Protein AF-A0A9Q0MTV3-F1 (afdb_monomer)

Foldseek 3Di:
DDFDAKAKDKDWDPPDDPVDDDFFAKTKMFIDIDGPPDFPDKWKDFPNHTDDDDVVQQWHDDRGMTMRRGDDPVSDGDMDMWTADPNGIYD

Radius of gyration: 14.03 Å; Cα contacts (8 Å, |Δi|>4): 191; chains: 1; bounding box: 37×25×36 Å

Solvent-accessible surface area (backbone atoms only — not comparable to full-atom values): 5287 Å² total; per-residue (Å²): 135,82,75,45,49,27,47,51,46,81,41,68,42,91,88,64,52,88,94,72,73,52,75,61,40,68,47,44,38,38,44,50,76,51,51,33,57,71,59,82,44,62,47,42,27,49,74,87,40,80,61,68,77,33,67,93,77,28,32,44,70,57,85,46,35,42,36,36,55,50,34,47,81,83,67,62,79,53,74,51,54,34,36,29,30,91,75,35,70,16,97

Secondary structure (DSSP, 8-state):
---EEEEEEEEE-TT--GGG--TT--EEEEEEEEEES--SEEEEEETTEEE--BGGGTEEE-SSEEEESS--GGG-S-EEEEEEETTEEE-

Nearest PDB structures (foldseek):
  9cym-assembly1_L  TM=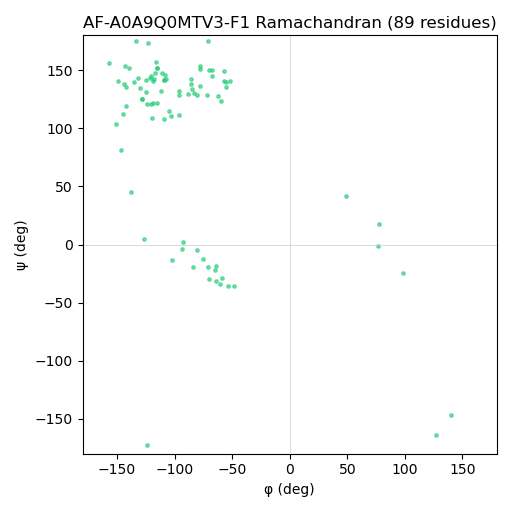8.239E-01  e=3.676E-04  Mus musculus
  8dgg-assembly1_B  TM=8.255E-01  e=5.105E-04  Mus musculus
  9cyl-assembly1_L  TM=8.204E-01  e=4.576E-04  Mus musculus
  7tze-assembly1_A  TM=8.170E-01  e=5.695E-04  Mus musculus
  7tze-assembly1_C  TM=7.884E-01  e=1.040E-03  Mus musculus

pLDDT: mean 95.17, std 3.63, range [73.5, 97.94]

Structure (mmCIF, N/CA/C/O backbone):
data_AF-A0A9Q0MTV3-F1
#
_entry.id   AF-A0A9Q0MTV3-F1
#
loop_
_atom_site.group_PDB
_atom_site.id
_atom_site.type_symbol
_atom_site.label_atom_id
_atom_site.label_alt_id
_atom_site.label_comp_id
_atom_site.label_asym_id
_atom_site.label_entity_id
_atom_site.label_seq_id
_atom_site.pdbx_PDB_ins_code
_atom_site.Cartn_x
_atom_site.Cartn_y
_atom_site.Cartn_z
_atom_site.occupancy
_atom_site.B_iso_or_equiv
_atom_site.auth_seq_id
_atom_site.auth_comp_id
_atom_site.auth_asym_id
_atom_site.auth_atom_id
_atom_site.pdbx_PDB_model_num
ATOM 1 N N . MET A 1 1 ? 22.727 -9.488 -16.487 1.00 73.50 1 MET A N 1
ATOM 2 C CA . MET A 1 1 ? 21.732 -9.193 -15.433 1.00 73.50 1 MET A CA 1
ATOM 3 C C . MET A 1 1 ? 20.366 -9.512 -16.005 1.00 73.50 1 MET A C 1
ATOM 5 O O . MET A 1 1 ? 20.073 -9.008 -17.080 1.00 73.50 1 MET A O 1
ATOM 9 N N . SER A 1 2 ? 19.588 -10.382 -15.363 1.00 88.75 2 SER A N 1
ATOM 10 C CA . SER A 1 2 ? 18.262 -10.766 -15.867 1.00 88.75 2 SER A CA 1
ATOM 11 C C . SER A 1 2 ? 17.236 -9.699 -15.507 1.00 88.75 2 SER A C 1
ATOM 13 O O . SER A 1 2 ? 17.166 -9.306 -14.343 1.00 88.75 2 SER A O 1
ATOM 15 N N . VAL A 1 3 ? 16.469 -9.233 -16.489 1.00 96.69 3 VAL A N 1
ATOM 16 C CA . VAL A 1 3 ? 15.301 -8.364 -16.287 1.00 96.69 3 VAL A CA 1
ATOM 17 C C . VAL A 1 3 ? 14.068 -9.223 -16.014 1.00 96.69 3 VAL A C 1
ATOM 19 O O . VAL A 1 3 ? 13.951 -10.321 -16.558 1.00 96.69 3 VAL A O 1
ATOM 22 N N . TYR A 1 4 ? 13.198 -8.771 -15.116 1.00 96.88 4 TYR A N 1
ATOM 23 C CA . TYR A 1 4 ? 11.994 -9.493 -14.720 1.00 96.88 4 TYR A CA 1
ATOM 24 C C . TYR A 1 4 ? 10.934 -8.550 -14.138 1.00 96.88 4 TYR A C 1
ATOM 26 O O . TYR A 1 4 ? 11.238 -7.471 -13.620 1.00 96.88 4 TYR A O 1
ATOM 34 N N . LEU A 1 5 ? 9.676 -8.989 -14.218 1.00 97.62 5 LEU A N 1
ATOM 35 C CA . LEU A 1 5 ? 8.527 -8.335 -13.590 1.00 97.62 5 LEU A CA 1
ATOM 36 C C . LEU A 1 5 ? 8.734 -8.200 -12.076 1.00 97.62 5 LEU A C 1
ATOM 38 O O . LEU A 1 5 ? 9.355 -9.077 -11.477 1.00 97.62 5 LEU A O 1
ATOM 42 N N . PRO A 1 6 ? 8.186 -7.168 -11.420 1.00 97.94 6 PRO A N 1
ATOM 43 C CA . PRO A 1 6 ? 8.211 -7.099 -9.968 1.00 97.94 6 PRO A CA 1
ATOM 44 C C . PRO A 1 6 ? 7.556 -8.343 -9.353 1.00 97.94 6 PRO A C 1
ATOM 46 O O . PRO A 1 6 ? 6.546 -8.834 -9.844 1.00 97.94 6 PRO A O 1
ATOM 49 N N . ILE A 1 7 ? 8.129 -8.848 -8.270 1.00 97.19 7 ILE A N 1
ATOM 50 C CA . ILE A 1 7 ? 7.540 -9.879 -7.416 1.00 97.19 7 ILE A CA 1
ATOM 51 C C . ILE A 1 7 ? 7.305 -9.211 -6.074 1.00 97.19 7 ILE A C 1
ATOM 53 O O . ILE A 1 7 ? 8.256 -8.690 -5.481 1.00 97.19 7 ILE A O 1
ATOM 57 N N . VAL A 1 8 ? 6.057 -9.208 -5.623 1.00 97.00 8 VAL A N 1
ATOM 58 C CA . VAL A 1 8 ? 5.650 -8.514 -4.405 1.00 97.00 8 VAL A CA 1
ATOM 59 C C . VAL A 1 8 ? 5.175 -9.493 -3.339 1.00 97.00 8 VAL A C 1
ATOM 61 O O . VAL A 1 8 ? 4.715 -10.590 -3.651 1.00 97.00 8 VAL A O 1
ATOM 64 N N . ALA A 1 9 ? 5.323 -9.119 -2.073 1.00 96.69 9 ALA A N 1
ATOM 65 C CA . ALA A 1 9 ? 4.762 -9.868 -0.958 1.00 96.69 9 ALA A CA 1
ATOM 66 C C . ALA A 1 9 ? 4.246 -8.906 0.112 1.00 96.69 9 ALA A C 1
ATOM 68 O O . ALA A 1 9 ? 5.015 -8.136 0.688 1.00 96.69 9 ALA A O 1
ATOM 69 N N . LEU A 1 10 ? 2.945 -8.976 0.384 1.00 96.00 10 LEU A N 1
ATOM 70 C CA . LEU A 1 10 ? 2.299 -8.182 1.418 1.00 96.00 10 LEU A CA 1
ATOM 71 C C . LEU A 1 10 ? 2.561 -8.772 2.808 1.00 96.00 10 LEU A C 1
ATOM 73 O O . LEU A 1 10 ? 2.432 -9.978 3.025 1.00 96.00 10 LEU A O 1
ATOM 77 N N . LYS A 1 11 ? 2.874 -7.904 3.768 1.00 95.31 11 LYS A N 1
ATOM 78 C CA . LYS A 1 11 ? 3.067 -8.239 5.176 1.00 95.31 11 LYS A CA 1
ATOM 79 C C . LYS A 1 11 ? 2.355 -7.228 6.060 1.00 95.31 11 LYS A C 1
ATOM 81 O O . LYS A 1 11 ? 2.398 -6.028 5.810 1.00 95.31 11 LYS A O 1
ATOM 86 N N . MET A 1 12 ? 1.728 -7.711 7.125 1.00 94.31 12 MET A N 1
ATOM 87 C CA . MET A 1 12 ? 1.302 -6.843 8.222 1.00 94.31 12 MET A CA 1
ATOM 88 C C . MET A 1 12 ? 2.494 -6.496 9.111 1.00 94.31 12 MET A C 1
ATOM 90 O O . MET A 1 12 ? 3.452 -7.266 9.210 1.00 94.31 12 MET A O 1
ATOM 94 N N . GLY A 1 13 ? 2.414 -5.345 9.778 1.00 90.19 13 GLY A N 1
ATOM 95 C CA . GLY A 1 13 ? 3.412 -4.918 10.752 1.00 90.19 13 GLY A CA 1
ATOM 96 C C . GLY A 1 13 ? 3.686 -5.999 11.811 1.00 90.19 13 GLY A C 1
ATOM 97 O O . GLY A 1 13 ? 2.749 -6.642 12.285 1.00 90.19 13 GLY A O 1
ATOM 98 N N . PRO A 1 14 ? 4.950 -6.190 12.228 1.00 87.56 14 PRO A N 1
ATOM 99 C CA . PRO A 1 14 ? 5.370 -7.331 13.050 1.00 87.56 14 PRO A CA 1
ATOM 100 C C . PRO A 1 14 ? 4.737 -7.365 14.446 1.00 87.56 14 PRO A C 1
ATOM 102 O O . PRO A 1 14 ? 4.747 -8.401 15.104 1.00 87.56 14 PRO A O 1
ATOM 105 N N . THR A 1 15 ? 4.206 -6.237 14.917 1.00 88.12 15 THR A N 1
ATOM 106 C CA . THR A 1 15 ? 3.546 -6.111 16.221 1.00 88.12 15 THR A CA 1
ATOM 107 C C . THR A 1 15 ? 2.032 -6.304 16.152 1.00 88.12 15 THR A C 1
ATOM 109 O O . THR A 1 15 ? 1.377 -6.265 17.191 1.00 88.12 15 THR A O 1
ATOM 112 N N . LEU A 1 16 ? 1.456 -6.473 14.958 1.00 90.75 16 LEU A N 1
ATOM 113 C CA . LEU A 1 16 ? 0.019 -6.665 14.784 1.00 90.75 16 LEU A CA 1
ATOM 114 C C . LEU A 1 16 ? -0.346 -8.136 14.961 1.00 90.75 16 LEU A C 1
ATOM 116 O O . LEU A 1 16 ? 0.283 -9.023 14.389 1.00 90.75 16 LEU A O 1
ATOM 120 N N . ASN A 1 17 ? -1.405 -8.382 15.729 1.00 91.56 17 ASN A N 1
ATOM 121 C CA . ASN A 1 17 ? -2.057 -9.681 15.790 1.00 91.56 17 ASN A CA 1
ATOM 122 C C . ASN A 1 17 ? -3.354 -9.608 14.969 1.00 91.56 17 ASN A C 1
ATOM 124 O O . ASN A 1 17 ? -4.284 -8.942 15.426 1.00 91.56 17 ASN A O 1
ATOM 128 N N . PRO A 1 18 ? -3.449 -10.286 13.811 1.00 86.69 18 PRO A N 1
ATOM 129 C CA . PRO A 1 18 ? -4.619 -10.213 12.928 1.00 86.69 18 PRO A CA 1
ATOM 130 C C . PRO A 1 18 ? -5.927 -10.637 13.605 1.00 86.69 18 PRO A C 1
ATOM 132 O O . PRO A 1 18 ? -6.985 -10.104 13.289 1.00 86.69 18 PRO A O 1
ATOM 135 N N . GLU A 1 19 ? -5.844 -11.529 14.594 1.00 88.38 19 GLU A N 1
ATOM 136 C CA . GLU A 1 19 ? -6.994 -12.029 15.358 1.00 88.38 19 GLU A CA 1
ATOM 137 C C . GLU A 1 19 ? -7.445 -11.073 16.476 1.00 88.38 19 GLU A C 1
ATOM 139 O O . GLU A 1 19 ? -8.429 -11.328 17.169 1.00 88.38 19 GLU A O 1
ATOM 144 N N . ASN A 1 20 ? -6.715 -9.978 16.705 1.00 93.00 20 ASN A N 1
ATOM 145 C CA . ASN A 1 20 ? -6.995 -9.015 17.769 1.00 93.00 20 ASN A CA 1
ATOM 146 C C . ASN A 1 20 ? -6.819 -7.568 17.286 1.00 93.00 20 ASN A C 1
ATOM 148 O O . ASN A 1 20 ? -6.206 -6.751 17.971 1.00 93.00 20 ASN A O 1
ATOM 152 N N . ILE A 1 21 ? -7.361 -7.267 16.106 1.00 94.38 21 ILE A N 1
ATOM 153 C CA . ILE A 1 21 ? -7.513 -5.900 15.597 1.00 94.38 21 ILE A CA 1
ATOM 154 C C . ILE A 1 21 ? -8.930 -5.423 15.922 1.00 94.38 21 ILE A C 1
ATOM 156 O O . ILE A 1 21 ? -9.909 -6.111 15.623 1.00 94.38 21 ILE A O 1
ATOM 160 N N . LYS A 1 22 ? -9.053 -4.248 16.536 1.00 95.81 22 LYS A N 1
ATOM 161 C CA . LYS A 1 22 ? -10.329 -3.643 16.933 1.00 95.81 22 LYS A CA 1
ATOM 162 C C . LYS A 1 22 ? -10.572 -2.342 16.180 1.00 95.81 22 LYS A C 1
ATOM 164 O O . LYS A 1 22 ? -9.647 -1.690 15.705 1.00 95.81 22 LYS A O 1
ATOM 169 N N . GLU A 1 23 ? -11.841 -1.949 16.084 1.00 96.44 23 GLU A N 1
ATOM 170 C CA . GLU A 1 23 ? -12.188 -0.618 15.582 1.00 96.44 23 GLU A CA 1
ATOM 171 C C . GLU A 1 23 ? -11.470 0.453 16.411 1.00 96.44 23 GLU A C 1
ATOM 173 O O . GLU A 1 23 ? -11.432 0.374 17.639 1.00 96.44 23 GLU A O 1
ATOM 178 N N . GLY A 1 24 ? -10.902 1.447 15.735 1.00 96.69 24 GLY A N 1
ATOM 179 C CA . GLY A 1 24 ? -10.063 2.462 16.362 1.00 96.69 24 GLY A CA 1
ATOM 180 C C . GLY A 1 24 ? -8.562 2.204 16.225 1.00 96.69 24 GLY A C 1
ATOM 181 O O . GLY A 1 24 ? -7.805 3.175 16.244 1.00 96.69 24 GLY A O 1
ATOM 182 N N . ASP A 1 25 ? -8.137 0.949 16.043 1.00 96.38 25 ASP A N 1
ATOM 183 C CA . ASP A 1 25 ? -6.719 0.581 16.011 1.00 96.38 25 ASP A CA 1
ATOM 184 C C . ASP A 1 25 ? -6.008 1.093 14.753 1.00 96.38 25 ASP A C 1
ATOM 186 O O . ASP A 1 25 ? -6.586 1.201 13.667 1.00 96.38 25 ASP A O 1
ATOM 190 N N . GLY A 1 26 ? -4.711 1.359 14.901 1.00 96.00 26 GLY A N 1
ATOM 191 C CA . GLY A 1 26 ? -3.819 1.606 13.777 1.00 96.00 26 GLY A CA 1
ATOM 192 C C . GLY A 1 26 ? -3.329 0.294 13.168 1.00 96.00 26 GLY A C 1
ATOM 193 O O . GLY A 1 26 ? -2.813 -0.569 13.877 1.00 96.00 26 GLY A O 1
ATOM 194 N N . VAL A 1 27 ? -3.434 0.162 11.849 1.00 96.94 27 VAL A N 1
ATOM 195 C CA . VAL A 1 27 ? -2.924 -0.980 11.084 1.00 96.94 27 VAL A CA 1
ATOM 196 C C . VAL A 1 27 ? -1.878 -0.491 10.090 1.00 96.94 27 VAL A C 1
ATOM 198 O O . VAL A 1 27 ? -2.016 0.566 9.478 1.00 96.94 27 VAL A O 1
ATOM 201 N N . TYR A 1 28 ? -0.814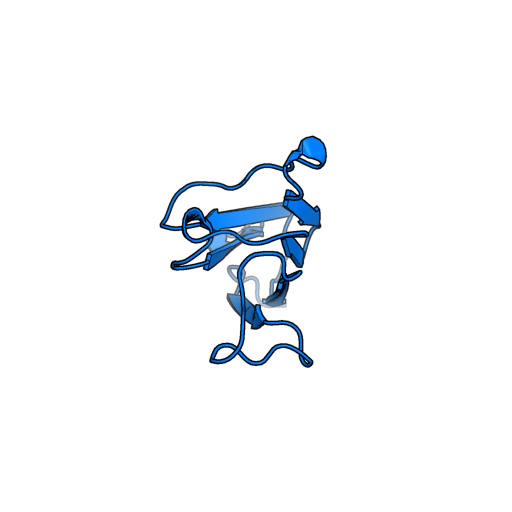 -1.268 9.931 1.00 96.12 28 TYR A N 1
ATOM 202 C CA . TYR A 1 28 ? 0.288 -0.990 9.023 1.00 96.12 28 TYR A CA 1
ATOM 203 C C . TYR A 1 28 ? 0.574 -2.220 8.174 1.00 96.12 28 TYR A C 1
ATOM 205 O O . TYR A 1 28 ? 0.677 -3.334 8.697 1.00 96.12 28 TYR A O 1
ATOM 213 N N . PHE A 1 29 ? 0.755 -1.985 6.882 1.00 97.25 29 PHE A N 1
ATOM 214 C CA . PHE A 1 29 ? 1.187 -2.966 5.909 1.00 97.25 29 PHE A CA 1
ATOM 215 C C . PHE A 1 29 ? 2.489 -2.525 5.249 1.00 97.25 29 PHE A C 1
ATOM 217 O O . PHE A 1 29 ? 2.691 -1.345 4.958 1.00 97.25 29 PHE A O 1
ATOM 224 N N . GLU A 1 30 ? 3.330 -3.503 4.951 1.00 96.62 30 GLU A N 1
ATOM 225 C CA . GLU A 1 30 ? 4.538 -3.372 4.152 1.00 96.62 30 GLU A CA 1
ATOM 226 C C . GLU A 1 30 ? 4.445 -4.313 2.956 1.00 96.62 30 GLU A C 1
ATOM 228 O O . GLU A 1 30 ? 3.905 -5.415 3.053 1.00 96.62 30 GLU A O 1
ATOM 233 N N . CYS A 1 31 ? 4.949 -3.871 1.816 1.00 96.75 31 CYS A N 1
ATOM 234 C CA . CYS A 1 31 ? 5.013 -4.674 0.616 1.00 96.75 31 CYS A CA 1
ATOM 235 C C . CYS A 1 31 ? 6.470 -4.833 0.197 1.00 96.75 31 CYS A C 1
ATOM 237 O O . CYS A 1 31 ? 7.102 -3.885 -0.273 1.00 96.75 31 CYS A O 1
ATOM 239 N N . ASP A 1 32 ? 6.992 -6.045 0.362 1.00 96.00 32 ASP A N 1
ATOM 240 C CA . ASP A 1 32 ? 8.336 -6.395 -0.078 1.00 96.00 32 ASP A CA 1
ATOM 241 C C . ASP A 1 32 ? 8.356 -6.478 -1.600 1.00 96.00 32 ASP A C 1
ATOM 243 O O . ASP A 1 32 ? 7.561 -7.214 -2.180 1.00 96.00 32 ASP A O 1
ATOM 247 N N . ILE A 1 33 ? 9.296 -5.794 -2.256 1.00 96.19 33 ILE A N 1
ATOM 248 C CA . ILE A 1 33 ? 9.389 -5.777 -3.720 1.00 96.19 33 ILE A CA 1
ATOM 249 C C . ILE A 1 33 ? 10.746 -6.313 -4.172 1.00 96.19 33 ILE A C 1
ATOM 251 O O . ILE A 1 33 ? 11.797 -5.735 -3.891 1.00 96.19 33 ILE A O 1
ATOM 255 N N . LYS A 1 34 ? 10.734 -7.386 -4.966 1.00 96.56 34 LYS A N 1
ATOM 256 C CA . LYS A 1 34 ? 11.890 -7.836 -5.752 1.00 96.56 34 LYS A CA 1
ATOM 257 C C . LYS A 1 34 ? 11.655 -7.476 -7.207 1.00 96.56 34 LYS A C 1
ATOM 259 O O . LYS A 1 34 ? 10.757 -8.018 -7.834 1.00 96.56 34 LYS A O 1
ATOM 264 N N . SER A 1 35 ? 12.471 -6.591 -7.766 1.00 96.94 35 SER A N 1
ATOM 265 C CA . SER A 1 35 ? 12.265 -6.093 -9.129 1.00 96.94 35 SER A CA 1
ATOM 266 C C . SER A 1 35 ? 13.587 -5.740 -9.793 1.00 96.94 35 SER A C 1
ATOM 268 O O . SER A 1 35 ? 14.463 -5.155 -9.155 1.00 96.94 35 SER A O 1
ATOM 270 N N . ASN A 1 36 ? 13.708 -6.045 -11.084 1.00 96.94 36 ASN A N 1
ATOM 271 C CA . ASN A 1 36 ? 14.784 -5.534 -11.922 1.00 96.94 36 ASN A CA 1
ATOM 272 C C . ASN A 1 36 ? 14.261 -5.278 -13.346 1.00 96.94 36 ASN A C 1
ATOM 274 O O . ASN A 1 36 ? 13.968 -6.255 -14.033 1.00 96.94 36 ASN A O 1
ATOM 278 N N . PRO A 1 37 ? 14.176 -4.021 -13.822 1.00 96.69 37 PRO A N 1
ATOM 279 C CA . PRO A 1 37 ? 14.662 -2.774 -13.203 1.00 96.69 37 PRO A CA 1
ATOM 280 C C . PRO A 1 37 ? 13.873 -2.306 -11.969 1.00 96.69 37 PRO A C 1
ATOM 282 O O . PRO A 1 37 ? 12.867 -2.917 -11.603 1.00 96.69 37 PRO A O 1
ATOM 285 N N . LYS A 1 38 ? 14.324 -1.228 -11.307 1.00 95.56 38 LYS A N 1
ATOM 286 C CA . LYS A 1 38 ? 13.594 -0.630 -10.171 1.00 95.56 38 LYS A CA 1
ATOM 287 C C . LYS A 1 38 ? 12.157 -0.270 -10.586 1.00 95.56 38 LYS A C 1
ATOM 289 O O . LYS A 1 38 ? 11.967 0.226 -11.699 1.00 95.56 38 LYS A O 1
ATOM 294 N N . PRO A 1 39 ? 11.159 -0.505 -9.720 1.00 96.56 39 PRO A N 1
ATOM 295 C CA . PRO A 1 39 ? 9.790 -0.118 -10.015 1.00 96.56 39 PRO A CA 1
ATOM 296 C C . PRO A 1 39 ? 9.671 1.411 -10.045 1.00 96.56 39 PRO A C 1
ATOM 298 O O . PRO A 1 39 ? 10.338 2.104 -9.279 1.00 96.56 39 PRO A O 1
ATOM 301 N N . TYR A 1 40 ? 8.824 1.931 -10.932 1.00 95.69 40 TYR A N 1
ATOM 302 C CA . TYR A 1 40 ? 8.519 3.362 -11.040 1.00 95.69 40 TYR A CA 1
ATOM 303 C C . TYR A 1 40 ? 7.169 3.731 -10.411 1.00 95.69 40 TYR A C 1
ATOM 305 O O . TYR A 1 40 ? 6.880 4.914 -10.245 1.00 95.69 40 TYR A O 1
ATOM 313 N N . LYS A 1 41 ? 6.317 2.744 -10.104 1.00 94.00 41 LYS A N 1
ATOM 314 C CA . LYS A 1 41 ? 5.004 2.964 -9.487 1.00 94.00 41 LYS A CA 1
ATOM 315 C C . LYS A 1 41 ? 4.666 1.844 -8.508 1.00 94.00 41 LYS A C 1
ATOM 317 O O . LYS A 1 41 ? 4.847 0.671 -8.838 1.00 94.00 41 LYS A O 1
ATOM 322 N N . MET A 1 42 ? 4.107 2.235 -7.365 1.00 95.88 42 MET A N 1
ATOM 323 C CA . MET A 1 42 ? 3.382 1.364 -6.444 1.00 95.88 42 MET A CA 1
ATOM 324 C C . MET A 1 42 ? 1.895 1.719 -6.453 1.00 95.88 42 MET A C 1
ATOM 326 O O . MET A 1 42 ? 1.516 2.874 -6.660 1.00 95.88 42 MET A O 1
ATOM 330 N N . THR A 1 43 ? 1.026 0.736 -6.258 1.00 96.50 43 THR A N 1
ATOM 331 C CA . THR A 1 43 ? -0.417 0.942 -6.117 1.00 96.50 43 THR A CA 1
ATOM 332 C C . THR A 1 43 ? -0.969 -0.013 -5.071 1.00 96.50 43 THR A C 1
ATOM 334 O O . THR A 1 43 ? -0.612 -1.186 -5.057 1.00 96.50 43 THR A O 1
ATOM 337 N N . TRP A 1 44 ? -1.824 0.496 -4.191 1.00 97.62 44 TRP A N 1
ATOM 338 C CA . TRP A 1 44 ? -2.442 -0.267 -3.112 1.00 97.62 44 TRP A CA 1
ATOM 339 C C . TRP A 1 44 ? -3.913 -0.497 -3.417 1.00 97.62 44 TRP A C 1
ATOM 341 O O . TRP A 1 44 ? -4.559 0.365 -4.007 1.00 97.62 44 TRP A O 1
ATOM 351 N N . PHE A 1 45 ? -4.441 -1.643 -3.004 1.00 97.44 45 PHE A N 1
ATOM 352 C CA . PHE A 1 45 ? -5.827 -2.023 -3.235 1.00 97.44 45 PHE A CA 1
ATOM 353 C C . PHE A 1 45 ? -6.471 -2.530 -1.951 1.00 97.44 45 PHE A C 1
ATOM 355 O O . PHE A 1 45 ? -5.832 -3.245 -1.181 1.00 97.44 45 PHE A O 1
ATOM 362 N N . HIS A 1 46 ? -7.749 -2.207 -1.775 1.00 97.81 46 HIS A N 1
ATOM 363 C CA . HIS A 1 46 ? -8.637 -2.785 -0.769 1.00 97.81 46 HIS A CA 1
ATOM 364 C C . HIS A 1 46 ? -9.862 -3.357 -1.477 1.00 97.81 46 HIS A C 1
ATOM 366 O O . HIS A 1 46 ? -10.538 -2.647 -2.222 1.00 97.81 46 HIS A O 1
ATOM 372 N N . ASN A 1 47 ? -10.106 -4.659 -1.314 1.00 97.44 47 ASN A N 1
ATOM 373 C CA . ASN A 1 47 ? -11.175 -5.396 -1.994 1.00 97.44 47 ASN A CA 1
ATOM 374 C C . ASN A 1 47 ? -11.205 -5.141 -3.517 1.00 97.44 47 ASN A C 1
ATOM 376 O O . ASN A 1 47 ? -12.256 -4.921 -4.117 1.00 97.44 47 ASN A O 1
ATOM 380 N N . GLY A 1 48 ? -10.021 -5.102 -4.139 1.00 96.38 48 GLY A N 1
ATOM 381 C CA . GLY A 1 48 ? -9.853 -4.850 -5.576 1.00 96.38 48 GLY A CA 1
ATOM 382 C C . GLY A 1 48 ? -10.021 -3.390 -6.015 1.0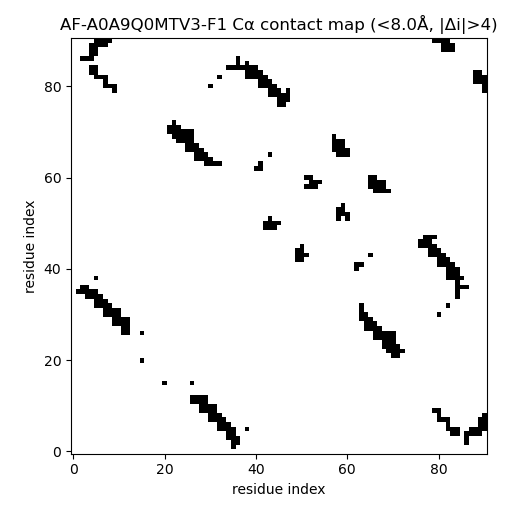0 96.38 48 GLY A C 1
ATOM 383 O O . GLY A 1 48 ? -9.837 -3.095 -7.194 1.00 96.38 48 GLY A O 1
ATOM 384 N N . THR A 1 49 ? -10.321 -2.468 -5.098 1.00 97.38 49 THR A N 1
ATOM 385 C CA . THR A 1 49 ? -10.435 -1.030 -5.386 1.00 97.38 49 THR A CA 1
ATOM 386 C C . THR A 1 49 ? -9.131 -0.318 -5.052 1.00 97.38 49 THR A C 1
ATOM 388 O O . THR A 1 49 ? -8.573 -0.532 -3.977 1.00 97.38 49 THR A O 1
ATOM 391 N N . GLU A 1 50 ? -8.637 0.521 -5.966 1.00 97.12 50 GLU A N 1
ATOM 392 C CA . GLU A 1 50 ? -7.413 1.301 -5.753 1.00 97.12 50 GLU A CA 1
ATOM 393 C C . GLU A 1 50 ? -7.586 2.258 -4.566 1.00 97.12 50 GLU A C 1
ATOM 395 O O . GLU A 1 50 ? -8.547 3.025 -4.487 1.00 97.12 50 GLU A O 1
ATOM 400 N N . LEU A 1 51 ? -6.643 2.197 -3.630 1.00 96.88 51 LEU A N 1
ATOM 401 C CA . LEU A 1 51 ? -6.545 3.125 -2.519 1.00 96.88 51 LEU A CA 1
ATOM 402 C C . LEU A 1 51 ? -5.757 4.355 -2.951 1.00 96.88 51 LEU A C 1
ATOM 404 O O . LEU A 1 51 ? -4.696 4.266 -3.571 1.00 96.88 51 LEU A O 1
ATOM 408 N N . HIS A 1 52 ? -6.245 5.513 -2.527 1.00 96.25 52 HIS A N 1
ATOM 409 C CA . HIS A 1 52 ? -5.557 6.781 -2.695 1.00 96.25 52 HIS A CA 1
ATOM 410 C C . HIS A 1 52 ? -5.186 7.360 -1.337 1.00 96.25 52 HIS A C 1
ATOM 412 O O . HIS A 1 52 ? -5.859 7.121 -0.332 1.00 96.25 52 HIS A O 1
ATOM 418 N N . GLN A 1 53 ? -4.110 8.142 -1.316 1.00 96.31 53 GLN A N 1
ATOM 419 C CA . GLN A 1 53 ? -3.699 8.846 -0.114 1.00 96.31 53 GLN A CA 1
ATOM 420 C C . GLN A 1 53 ? -4.825 9.777 0.341 1.00 96.31 53 GLN A C 1
ATOM 422 O O . GLN A 1 53 ? -5.271 10.649 -0.404 1.00 96.31 53 GLN A O 1
ATOM 427 N N . ASN A 1 54 ? -5.266 9.598 1.581 1.00 96.62 54 ASN A N 1
ATOM 428 C CA . ASN A 1 54 ? -6.301 10.410 2.193 1.00 96.62 54 ASN A CA 1
ATOM 429 C C . ASN A 1 54 ? -6.017 10.541 3.692 1.00 96.62 54 ASN A C 1
ATOM 431 O O . ASN A 1 54 ? -6.587 9.838 4.530 1.00 96.62 54 ASN A O 1
ATOM 435 N N . VAL A 1 55 ? -5.121 11.477 4.011 1.00 95.06 55 VAL A N 1
ATOM 436 C CA . VAL A 1 55 ? -4.655 11.749 5.378 1.00 95.06 55 VAL A CA 1
ATOM 437 C C . VAL A 1 55 ? -5.808 12.165 6.293 1.00 95.06 55 VAL A C 1
ATOM 439 O O . VAL A 1 55 ? -5.825 11.780 7.454 1.00 95.06 55 VAL A O 1
ATOM 442 N N . ALA A 1 56 ? -6.810 12.881 5.770 1.00 95.56 56 ALA A N 1
ATOM 443 C CA . ALA A 1 56 ? -7.983 13.282 6.549 1.00 95.56 56 ALA A CA 1
ATOM 444 C C . ALA A 1 56 ? -8.820 12.078 7.019 1.00 95.56 56 ALA A C 1
ATOM 446 O O . ALA A 1 56 ? -9.409 12.124 8.093 1.00 95.56 56 ALA A O 1
ATOM 447 N N . SER A 1 57 ? -8.841 10.996 6.234 1.00 92.94 57 SER A N 1
ATOM 448 C CA . SER A 1 57 ? -9.466 9.715 6.603 1.00 92.94 57 SER A CA 1
ATOM 449 C C . SER A 1 57 ? -8.506 8.717 7.263 1.00 92.94 57 SER A C 1
ATOM 451 O O . SER A 1 57 ? -8.892 7.585 7.535 1.00 92.94 57 SER A O 1
ATOM 453 N N . GLY A 1 58 ? -7.246 9.104 7.486 1.00 95.62 58 GLY A N 1
ATOM 454 C CA . GLY A 1 58 ? -6.234 8.241 8.090 1.00 95.62 58 GLY A CA 1
ATOM 455 C C . GLY A 1 58 ? -5.617 7.191 7.161 1.00 95.62 58 GLY A C 1
ATOM 456 O O . GLY A 1 58 ? -5.003 6.254 7.663 1.00 95.62 58 GLY A O 1
ATOM 457 N N . ILE A 1 59 ? -5.749 7.335 5.836 1.00 97.75 59 ILE A N 1
ATOM 458 C CA . ILE A 1 59 ? -5.089 6.477 4.837 1.00 97.75 59 ILE A CA 1
ATOM 459 C C . ILE A 1 59 ? -3.802 7.162 4.379 1.00 97.75 59 ILE A C 1
ATOM 461 O O . ILE A 1 59 ? -3.836 8.184 3.685 1.00 97.75 59 ILE A O 1
ATOM 465 N N . ILE A 1 60 ? -2.657 6.591 4.746 1.00 97.56 60 ILE A N 1
ATOM 466 C CA . ILE A 1 60 ? -1.337 7.125 4.403 1.00 97.56 60 ILE A CA 1
ATOM 467 C C . ILE A 1 60 ? -0.606 6.085 3.565 1.00 97.56 60 ILE A C 1
ATOM 469 O O . ILE A 1 60 ? -0.401 4.956 4.004 1.00 97.56 60 ILE A O 1
ATOM 473 N N . LEU A 1 61 ? -0.214 6.482 2.358 1.00 95.94 61 LEU A N 1
ATOM 474 C CA . LEU A 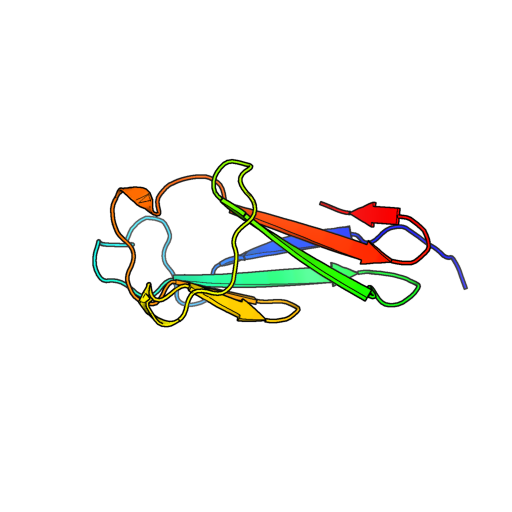1 61 ? 0.511 5.639 1.417 1.00 95.94 61 LEU A CA 1
ATOM 475 C C . LEU A 1 61 ? 1.958 6.120 1.301 1.00 95.94 61 LEU A C 1
ATOM 477 O O . LEU A 1 6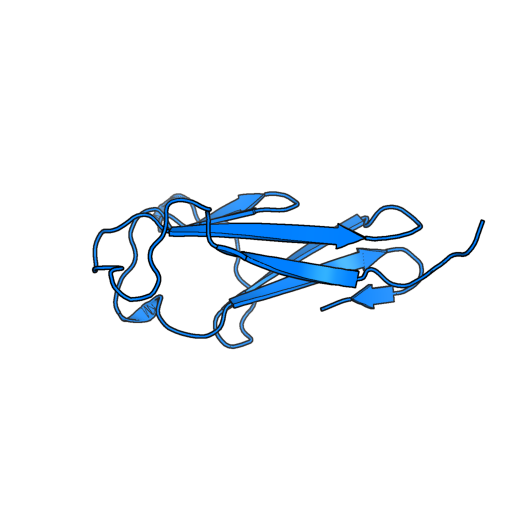1 ? 2.224 7.321 1.278 1.00 95.94 61 LEU A O 1
ATOM 481 N N . SER A 1 62 ? 2.876 5.171 1.188 1.00 89.06 62 SER A N 1
ATOM 482 C CA . SER A 1 62 ? 4.264 5.362 0.776 1.00 89.06 62 SER A CA 1
ATOM 483 C C . SER A 1 62 ? 4.626 4.303 -0.271 1.00 89.06 62 SER A C 1
ATOM 485 O O . SER A 1 62 ? 3.836 3.396 -0.546 1.00 89.06 62 SER A O 1
ATOM 487 N N . ASP A 1 63 ? 5.828 4.392 -0.842 1.00 84.25 63 ASP A N 1
ATOM 488 C CA . ASP A 1 63 ? 6.286 3.512 -1.925 1.00 84.25 63 ASP A CA 1
ATOM 489 C C . ASP A 1 63 ? 6.151 2.025 -1.586 1.00 84.25 63 ASP A C 1
ATOM 491 O O . ASP A 1 63 ? 5.851 1.224 -2.461 1.00 84.25 63 ASP A O 1
ATOM 495 N N . GLN A 1 64 ? 6.375 1.642 -0.330 1.00 94.12 64 GLN A N 1
ATOM 496 C CA . GLN A 1 64 ? 6.336 0.245 0.118 1.00 94.12 64 GLN A CA 1
ATOM 497 C C . GLN A 1 64 ? 5.404 0.027 1.307 1.00 94.12 64 GLN A C 1
ATOM 499 O O . GLN A 1 64 ? 5.332 -1.089 1.810 1.00 94.12 64 GLN A O 1
ATOM 504 N N . SER A 1 65 ? 4.666 1.048 1.753 1.00 95.62 65 SER A N 1
ATOM 505 C CA . SER A 1 65 ? 3.826 0.916 2.941 1.00 95.62 65 SER A CA 1
ATOM 506 C C . SER A 1 65 ? 2.465 1.590 2.847 1.00 95.62 65 SER A C 1
ATOM 508 O O . SER A 1 65 ? 2.273 2.582 2.142 1.00 95.62 65 SER A O 1
ATOM 510 N N . LEU A 1 66 ? 1.520 1.026 3.595 1.00 97.62 66 LEU A N 1
ATOM 511 C CA . LEU A 1 66 ? 0.169 1.532 3.800 1.00 97.62 66 LE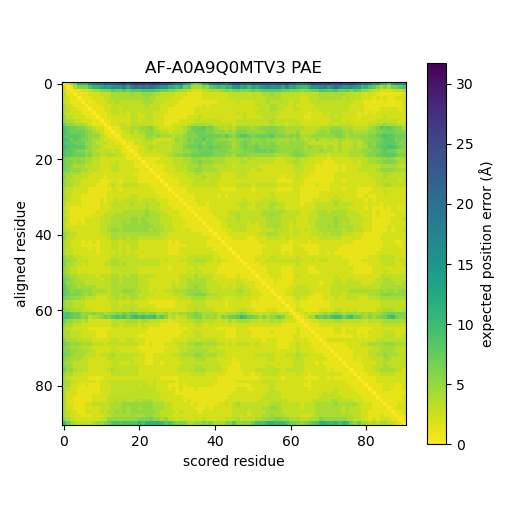U A CA 1
ATOM 512 C C . LEU A 1 66 ? -0.094 1.586 5.305 1.00 97.62 66 LEU A C 1
ATOM 514 O O . LEU A 1 66 ? 0.020 0.579 5.999 1.00 97.62 66 LEU A O 1
ATOM 518 N N . VAL A 1 67 ? -0.485 2.754 5.803 1.00 97.31 67 VAL A N 1
ATOM 519 C CA . VAL A 1 67 ? -0.966 2.943 7.174 1.00 97.31 67 VAL A CA 1
ATOM 520 C C . VAL A 1 67 ? -2.451 3.281 7.124 1.00 97.31 67 VAL A C 1
ATOM 522 O O . VAL A 1 67 ? -2.864 4.188 6.399 1.00 97.31 67 VAL A O 1
ATOM 525 N N . LEU A 1 68 ? -3.227 2.592 7.952 1.00 97.75 68 LEU A N 1
ATOM 526 C CA . LEU A 1 68 ? -4.592 2.938 8.323 1.00 97.75 68 LEU A CA 1
ATOM 527 C C . LEU A 1 68 ? -4.556 3.390 9.782 1.00 97.75 68 LEU A C 1
ATOM 529 O O . LEU A 1 68 ? -4.321 2.578 10.670 1.00 97.75 68 LEU A O 1
ATOM 533 N N . GLN A 1 69 ? -4.726 4.682 10.048 1.00 97.38 69 GLN A N 1
ATOM 534 C CA . GLN A 1 69 ? -4.533 5.230 11.398 1.00 97.38 69 GLN A CA 1
ATOM 535 C C . GLN A 1 69 ? -5.618 4.804 12.394 1.00 97.38 69 GLN A C 1
ATOM 537 O O . GLN A 1 69 ? -5.343 4.735 13.588 1.00 97.38 69 GLN A O 1
ATOM 542 N N . SER A 1 70 ? -6.838 4.560 11.911 1.00 96.81 70 SER A N 1
ATOM 543 C CA . SER A 1 70 ? -7.968 4.143 12.736 1.00 96.81 70 SER A CA 1
ATOM 544 C C . SER A 1 70 ? -8.926 3.298 11.904 1.00 96.81 70 SER A C 1
ATOM 546 O O . SER A 1 70 ? -9.638 3.815 11.040 1.00 96.81 70 SER A O 1
ATOM 548 N N . VAL A 1 71 ? -8.895 1.981 12.101 1.00 97.00 71 VAL A N 1
ATOM 549 C CA . VAL A 1 71 ? -9.713 1.057 11.308 1.00 97.00 71 VAL A CA 1
ATOM 550 C C . VAL A 1 71 ? -11.165 1.035 11.773 1.00 97.00 71 VAL A C 1
ATOM 552 O O . VAL A 1 71 ? -11.479 1.225 12.946 1.00 97.00 71 VAL A O 1
ATOM 555 N N . THR A 1 72 ? -12.068 0.757 10.840 1.00 96.62 72 THR A N 1
ATOM 556 C CA . THR A 1 72 ? -13.494 0.516 11.103 1.00 96.62 72 THR A CA 1
ATOM 557 C C . THR A 1 72 ? -13.880 -0.858 10.561 1.00 96.62 72 THR A C 1
ATOM 559 O O . THR A 1 72 ? -13.106 -1.466 9.821 1.00 96.62 72 THR A O 1
ATOM 562 N N . ARG A 1 73 ? -15.103 -1.339 10.820 1.00 94.81 73 ARG A N 1
ATOM 563 C CA . ARG A 1 73 ? -15.643 -2.515 10.106 1.00 94.81 73 ARG A CA 1
ATOM 564 C C . ARG A 1 73 ? -15.496 -2.441 8.586 1.00 94.81 73 ARG A C 1
ATOM 566 O O . ARG A 1 73 ? -15.257 -3.468 7.963 1.00 94.81 73 ARG A O 1
ATOM 573 N N . ALA A 1 74 ? -15.622 -1.253 7.989 1.00 95.19 74 ALA A N 1
ATOM 574 C CA . ALA A 1 74 ? -15.485 -1.081 6.543 1.00 95.19 74 ALA A CA 1
ATOM 575 C C . ALA A 1 74 ? -14.038 -1.258 6.057 1.00 95.19 74 ALA A C 1
ATOM 577 O O . ALA A 1 74 ? -13.830 -1.516 4.880 1.00 95.19 74 ALA A O 1
ATOM 578 N N . SER A 1 75 ? -13.048 -1.152 6.946 1.00 95.62 75 SER A N 1
ATOM 579 C CA . SER A 1 75 ? -11.640 -1.412 6.636 1.00 95.62 75 SER A CA 1
ATOM 580 C C . SER A 1 75 ? -11.326 -2.908 6.526 1.00 95.62 75 SER A C 1
ATOM 582 O O . SER A 1 75 ? -10.245 -3.258 6.061 1.00 95.62 75 SER A O 1
ATOM 584 N N . ALA A 1 76 ? -12.223 -3.801 6.951 1.00 94.56 76 ALA A N 1
ATOM 585 C CA . ALA A 1 76 ? -12.014 -5.240 6.832 1.00 94.56 76 ALA A CA 1
ATOM 586 C C . ALA A 1 76 ? -12.016 -5.697 5.362 1.00 94.56 76 ALA A C 1
ATOM 588 O O . ALA A 1 76 ? -12.683 -5.110 4.505 1.00 94.56 76 ALA A O 1
ATOM 589 N N . GLY A 1 77 ? -11.274 -6.764 5.075 1.00 94.69 77 GLY A N 1
ATOM 590 C CA . GLY A 1 77 ? -11.200 -7.374 3.750 1.00 94.69 77 GLY A CA 1
ATOM 591 C C . GLY A 1 77 ? -9.772 -7.523 3.246 1.00 94.69 77 GLY A C 1
ATOM 592 O O . GLY A 1 77 ? -8.811 -7.429 4.012 1.00 94.69 77 GLY A O 1
ATOM 593 N N . ASP A 1 78 ? -9.660 -7.760 1.946 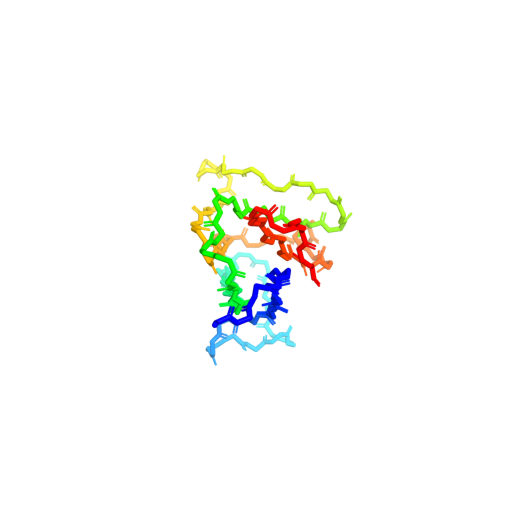1.00 95.75 78 ASP A N 1
ATOM 594 C CA . ASP A 1 78 ? -8.406 -8.130 1.308 1.00 95.75 78 ASP A CA 1
ATOM 595 C C . ASP A 1 78 ? -7.624 -6.891 0.885 1.00 9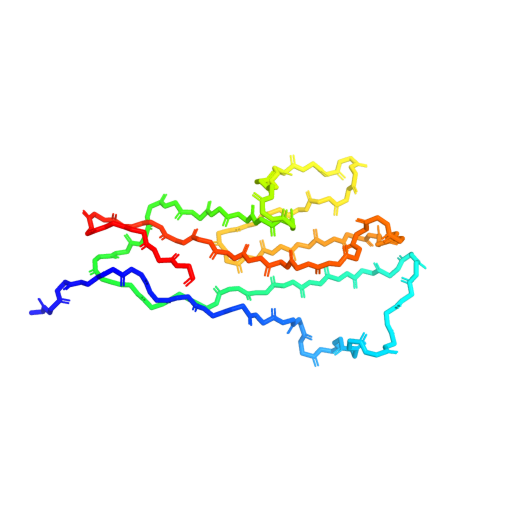5.75 78 ASP A C 1
ATOM 597 O O . ASP A 1 78 ? -8.136 -6.012 0.185 1.00 95.75 78 ASP A O 1
ATOM 601 N N . TYR A 1 79 ? -6.352 -6.851 1.272 1.00 96.44 79 TYR A N 1
ATOM 602 C CA . TYR A 1 79 ? -5.404 -5.834 0.837 1.00 96.44 79 TYR A CA 1
ATOM 603 C C . TYR A 1 79 ? -4.388 -6.456 -0.108 1.00 96.44 79 TYR A C 1
ATOM 605 O O . TYR A 1 79 ? -3.953 -7.583 0.103 1.00 96.44 79 TYR A O 1
ATOM 613 N N . ASN A 1 80 ? -4.003 -5.717 -1.146 1.00 96.12 80 ASN A N 1
ATOM 614 C CA . ASN A 1 80 ? -2.961 -6.129 -2.085 1.00 96.12 80 ASN A CA 1
ATOM 615 C C . ASN A 1 80 ? -2.132 -4.916 -2.516 1.00 96.12 80 ASN A C 1
ATOM 617 O O . ASN A 1 80 ? -2.627 -3.786 -2.541 1.00 96.12 80 ASN A O 1
ATOM 621 N N . CYS A 1 81 ? -0.881 -5.159 -2.890 1.00 97.06 81 CYS A N 1
ATOM 622 C CA . CYS A 1 81 ? 0.008 -4.162 -3.473 1.00 97.06 81 CYS A CA 1
ATOM 623 C C . CYS A 1 81 ? 0.393 -4.573 -4.896 1.00 97.06 81 CYS A C 1
ATOM 625 O O . CYS A 1 81 ? 0.507 -5.752 -5.202 1.00 97.06 81 CYS A O 1
ATOM 627 N N . LEU A 1 82 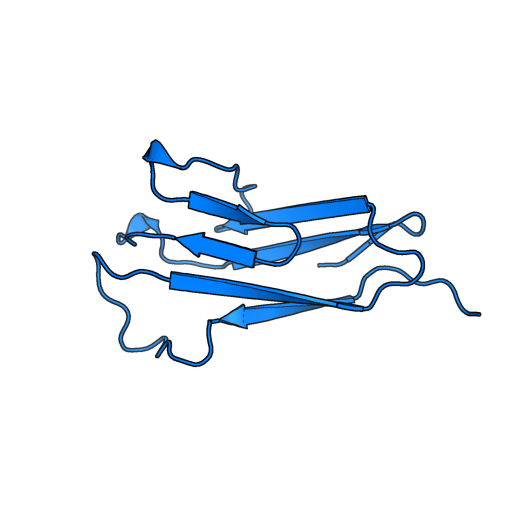? 0.600 -3.591 -5.768 1.00 96.75 82 LEU A N 1
ATOM 628 C CA . LEU A 1 82 ? 1.047 -3.780 -7.141 1.00 96.75 82 LEU A CA 1
ATOM 629 C C . LEU A 1 82 ? 2.250 -2.887 -7.398 1.00 96.75 82 LEU A C 1
ATOM 631 O O . LEU A 1 82 ? 2.154 -1.666 -7.262 1.00 96.75 82 LEU A O 1
ATOM 635 N N . ALA A 1 83 ? 3.344 -3.481 -7.859 1.00 97.62 83 ALA A N 1
ATOM 636 C CA . ALA A 1 83 ? 4.516 -2.750 -8.323 1.00 97.62 83 ALA A CA 1
ATOM 637 C C . ALA A 1 83 ? 4.623 -2.820 -9.851 1.00 97.62 83 ALA A C 1
ATOM 639 O O . ALA A 1 83 ? 4.336 -3.853 -10.460 1.00 97.62 83 ALA A O 1
ATOM 640 N N . ALA A 1 84 ? 5.056 -1.726 -10.479 1.00 97.19 84 ALA A N 1
ATOM 641 C CA . ALA A 1 84 ? 5.273 -1.656 -11.922 1.00 97.19 84 ALA A CA 1
ATOM 642 C C . ALA A 1 84 ? 6.702 -1.215 -12.253 1.00 97.19 84 ALA A C 1
ATOM 644 O O . ALA A 1 84 ? 7.181 -0.207 -11.732 1.00 97.19 84 ALA A O 1
ATOM 645 N N . ASN A 1 85 ? 7.362 -1.949 -13.147 1.00 97.31 85 ASN A N 1
ATOM 646 C CA . ASN A 1 85 ? 8.640 -1.583 -13.756 1.00 97.31 85 ASN A CA 1
ATOM 647 C C . ASN A 1 85 ? 8.516 -1.587 -15.293 1.00 97.31 85 ASN A C 1
ATOM 649 O O . ASN A 1 85 ? 7.417 -1.704 -15.838 1.00 97.31 85 ASN A O 1
ATOM 653 N N . THR A 1 86 ? 9.634 -1.429 -16.005 1.00 97.88 86 THR A N 1
ATOM 654 C CA . THR A 1 86 ? 9.648 -1.412 -17.479 1.00 97.88 86 THR A CA 1
ATOM 655 C C . THR A 1 86 ? 9.233 -2.735 -18.117 1.00 97.88 86 THR A C 1
ATOM 657 O O . THR A 1 86 ? 8.774 -2.725 -19.254 1.00 97.88 86 THR A O 1
ATOM 660 N N . GLU A 1 87 ? 9.340 -3.848 -17.391 1.00 97.62 87 GLU A N 1
ATOM 661 C CA . GLU A 1 87 ? 8.953 -5.178 -17.870 1.00 97.62 87 GLU A CA 1
ATOM 662 C C . GLU A 1 87 ? 7.452 -5.444 -17.683 1.00 97.62 87 GLU A C 1
ATOM 664 O O . GLU A 1 87 ? 6.894 -6.319 -18.340 1.00 97.62 87 GLU A O 1
ATOM 669 N N . GLY A 1 88 ? 6.781 -4.692 -16.801 1.00 97.00 88 GLY A N 1
ATOM 670 C CA . GLY A 1 88 ? 5.342 -4.792 -16.558 1.00 97.00 88 GLY A CA 1
ATOM 671 C C . GLY A 1 88 ? 4.965 -4.670 -15.082 1.00 97.00 88 GLY A C 1
ATOM 672 O O . GLY A 1 88 ? 5.574 -3.907 -14.332 1.00 97.00 88 GLY A O 1
ATOM 673 N N . LYS A 1 89 ? 3.909 -5.385 -14.674 1.00 97.12 89 LYS A N 1
ATOM 674 C CA . LYS A 1 89 ? 3.291 -5.294 -13.341 1.00 97.12 89 LYS A CA 1
ATOM 675 C C . LYS A 1 89 ? 3.377 -6.622 -12.591 1.00 97.12 89 LYS A C 1
ATOM 677 O O . LYS A 1 89 ? 3.181 -7.670 -13.199 1.00 97.12 89 LYS A O 1
ATOM 682 N N . GLY A 1 90 ? 3.610 -6.546 -11.284 1.00 94.94 90 GLY A N 1
ATOM 683 C CA . GLY A 1 90 ? 3.545 -7.668 -10.350 1.00 94.94 90 GLY A CA 1
ATOM 684 C C . GLY A 1 90 ? 2.599 -7.377 -9.194 1.00 94.94 90 GLY A C 1
ATOM 685 O O . GLY A 1 90 ? 2.565 -6.240 -8.720 1.00 94.94 90 GLY A O 1
ATOM 686 N N . THR A 1 91 ? 1.852 -8.394 -8.772 1.00 88.69 91 THR A N 1
ATOM 687 C CA . THR A 1 91 ? 0.818 -8.366 -7.722 1.00 88.69 91 THR A CA 1
ATOM 688 C C . THR A 1 91 ? 0.974 -9.548 -6.789 1.00 88.69 91 THR A C 1
ATOM 690 O O . THR A 1 91 ? 1.378 -10.610 -7.318 1.00 88.69 91 THR A O 1
#

Mean predicted aligned error: 3.01 Å

Sequence (91 aa):
MSVYLPIVALKMGPTLNPENIKEGDGVYFECDIKSNPKPYKMTWFHNGTELHQNVASGIILSDQSLVLQSVTRASAGDYNCLAANTEGKGT

Organism: NCBI:txid35572

InterPro domains:
  IPR003598 Immunoglobulin subtype 2 [SM00408] (22-88)
  IPR007110 Immunoglobulin-like domain [PS50835] (6-91)
  IPR013783 Immunoglobulin-like fold [G3DSA:2.60.40.10] (4-91)
  IPR036179 Immunoglobulin-like domain superfamily [SSF48726] (17-89)